Protein AF-A0A1G4SC06-F1 (afdb_monomer)

Structure (mmCIF, N/CA/C/O backbone):
data_AF-A0A1G4SC06-F1
#
_entry.id   AF-A0A1G4SC06-F1
#
loop_
_atom_site.group_PDB
_atom_site.id
_atom_site.type_symbol
_atom_site.label_atom_id
_atom_site.label_alt_id
_atom_site.labe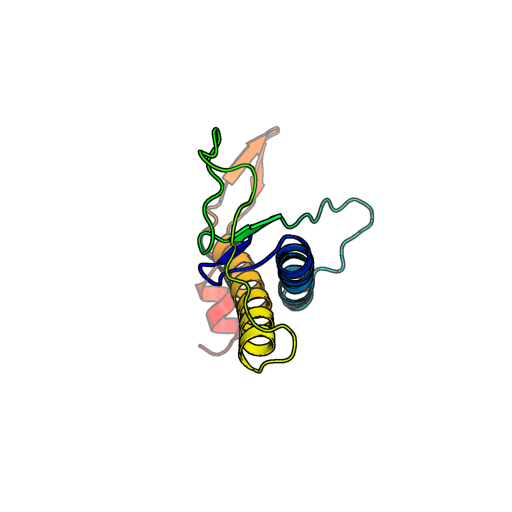l_comp_id
_atom_site.label_asym_id
_atom_site.label_entity_id
_atom_site.label_seq_id
_atom_site.pdbx_PDB_ins_code
_atom_site.Cartn_x
_atom_site.Cartn_y
_atom_site.Cartn_z
_atom_site.occupancy
_atom_site.B_iso_or_equiv
_atom_site.auth_seq_id
_atom_site.auth_comp_id
_atom_site.auth_asym_id
_atom_site.auth_atom_id
_atom_site.pdbx_PDB_model_num
ATOM 1 N N . MET A 1 1 ? 3.452 0.027 2.494 1.00 94.81 1 MET A N 1
ATOM 2 C CA . MET A 1 1 ? 4.343 -0.010 1.303 1.00 94.81 1 MET A CA 1
ATOM 3 C C . MET A 1 1 ? 3.631 -0.757 0.187 1.00 94.81 1 MET A C 1
ATOM 5 O O . MET A 1 1 ? 2.787 -1.581 0.504 1.00 94.81 1 MET A O 1
ATOM 9 N N . VAL A 1 2 ? 3.955 -0.493 -1.080 1.00 98.38 2 VAL A N 1
ATOM 10 C CA . VAL A 1 2 ? 3.373 -1.194 -2.239 1.00 98.38 2 VAL A CA 1
ATOM 11 C C . VAL A 1 2 ? 4.495 -1.777 -3.097 1.00 98.38 2 VAL A C 1
ATOM 13 O O . VAL A 1 2 ? 5.346 -1.037 -3.587 1.00 98.38 2 VAL A O 1
ATOM 16 N N . GLY A 1 3 ? 4.500 -3.095 -3.278 1.00 98.12 3 GLY A N 1
ATOM 17 C CA . GLY A 1 3 ? 5.420 -3.792 -4.175 1.00 98.12 3 GLY A CA 1
ATOM 18 C C . GLY A 1 3 ? 4.669 -4.385 -5.363 1.00 98.12 3 GLY A C 1
ATOM 19 O O . GLY A 1 3 ? 3.560 -4.885 -5.201 1.00 98.12 3 GLY A O 1
ATOM 20 N N . THR A 1 4 ? 5.262 -4.329 -6.552 1.00 97.88 4 THR A N 1
ATOM 21 C CA . THR A 1 4 ? 4.722 -4.974 -7.758 1.00 97.88 4 THR A CA 1
ATOM 22 C C . THR A 1 4 ? 5.846 -5.546 -8.616 1.00 97.88 4 THR A C 1
ATOM 24 O O . THR A 1 4 ? 6.989 -5.096 -8.547 1.00 97.88 4 THR A O 1
ATOM 27 N N . ASP A 1 5 ? 5.530 -6.542 -9.429 1.00 97.12 5 ASP A N 1
ATOM 28 C CA . ASP A 1 5 ? 6.398 -7.067 -10.479 1.00 97.12 5 ASP A CA 1
ATOM 29 C C . ASP A 1 5 ? 6.130 -6.456 -11.857 1.00 97.12 5 ASP A C 1
ATOM 31 O O . ASP A 1 5 ? 6.912 -6.654 -12.791 1.00 97.12 5 ASP A O 1
ATOM 35 N N . LEU A 1 6 ? 5.083 -5.632 -11.982 1.00 97.06 6 LEU A N 1
ATOM 36 C CA . LEU A 1 6 ? 4.806 -4.920 -13.216 1.00 97.06 6 LEU A CA 1
ATOM 37 C C . LEU A 1 6 ? 5.963 -3.954 -13.521 1.00 97.06 6 LEU A C 1
ATOM 39 O O . LEU A 1 6 ? 6.289 -3.113 -12.674 1.00 97.06 6 LEU A O 1
ATOM 43 N N . PRO A 1 7 ? 6.592 -4.027 -14.708 1.00 97.44 7 PRO A N 1
ATOM 44 C CA . PRO A 1 7 ? 7.686 -3.136 -15.058 1.00 97.44 7 PRO A CA 1
ATOM 45 C C . PRO A 1 7 ? 7.153 -1.706 -15.180 1.00 97.44 7 PRO A C 1
ATOM 47 O O . PRO A 1 7 ? 6.313 -1.416 -16.031 1.00 97.44 7 PRO A O 1
ATOM 50 N N . MET A 1 8 ? 7.617 -0.821 -14.299 1.00 97.12 8 MET A N 1
ATOM 51 C CA . MET A 1 8 ? 7.137 0.555 -14.193 1.00 97.12 8 MET A CA 1
ATOM 52 C C . MET A 1 8 ? 8.292 1.551 -14.140 1.00 97.12 8 MET A C 1
ATOM 54 O O . MET A 1 8 ? 9.354 1.256 -13.587 1.00 97.12 8 MET A O 1
ATOM 58 N N . ASP A 1 9 ? 8.050 2.749 -14.668 1.00 96.75 9 ASP A N 1
ATOM 59 C CA . ASP A 1 9 ? 8.911 3.911 -14.445 1.00 96.75 9 ASP A CA 1
ATOM 60 C C . ASP A 1 9 ? 8.574 4.622 -13.109 1.00 96.75 9 ASP A C 1
ATOM 62 O O . ASP A 1 9 ? 7.589 4.316 -12.426 1.00 96.75 9 ASP A O 1
ATOM 66 N N . ALA A 1 10 ? 9.384 5.612 -12.719 1.00 97.19 10 ALA A N 1
ATOM 67 C CA . ALA A 1 10 ? 9.175 6.364 -11.477 1.00 97.19 10 ALA A CA 1
ATOM 68 C C . ALA A 1 10 ? 7.844 7.145 -11.447 1.00 97.19 10 ALA A C 1
ATOM 70 O O . ALA A 1 10 ? 7.233 7.318 -10.387 1.00 97.19 10 ALA A O 1
ATOM 71 N N . ARG A 1 11 ? 7.361 7.617 -12.602 1.00 97.38 11 ARG A N 1
ATOM 72 C CA . ARG A 1 11 ? 6.103 8.369 -12.713 1.00 97.38 11 ARG A CA 1
ATOM 73 C C . ARG A 1 11 ? 4.907 7.441 -12.493 1.00 97.38 11 ARG A C 1
ATOM 75 O O . ARG A 1 11 ? 3.972 7.818 -11.784 1.00 97.38 11 ARG A O 1
ATOM 82 N N . GLN A 1 12 ? 4.947 6.236 -13.048 1.00 97.56 12 GLN A N 1
ATOM 83 C CA . GLN A 1 12 ? 3.957 5.183 -12.847 1.00 97.56 12 GLN A CA 1
ATOM 84 C C . GLN A 1 12 ? 3.929 4.725 -11.397 1.00 97.56 12 GLN A C 1
ATOM 86 O O . GLN A 1 12 ? 2.861 4.731 -10.792 1.00 97.56 12 GLN A O 1
ATOM 91 N N . LEU A 1 13 ? 5.091 4.465 -10.792 1.00 98.19 13 LEU A N 1
ATOM 92 C CA . LEU A 1 13 ? 5.179 4.120 -9.372 1.00 98.19 13 LEU A CA 1
ATOM 93 C C . LEU A 1 13 ? 4.602 5.217 -8.472 1.00 98.19 13 LEU A C 1
ATOM 95 O O . LEU A 1 13 ? 3.867 4.917 -7.532 1.00 98.19 13 LEU A O 1
ATOM 99 N N . LYS A 1 14 ? 4.826 6.497 -8.790 1.00 98.44 14 LYS A N 1
ATOM 100 C CA . LYS A 1 14 ? 4.190 7.610 -8.067 1.00 98.44 14 LYS A CA 1
ATOM 101 C C . LYS A 1 14 ? 2.662 7.583 -8.188 1.00 98.44 14 LYS A C 1
ATOM 103 O O . LYS A 1 14 ? 1.966 7.900 -7.225 1.00 98.44 14 LYS A O 1
ATOM 108 N N . ARG A 1 15 ? 2.112 7.214 -9.350 1.00 97.62 15 ARG A N 1
ATOM 109 C CA . ARG A 1 15 ? 0.657 7.042 -9.527 1.00 97.62 15 ARG A CA 1
ATOM 110 C C . ARG A 1 15 ? 0.133 5.845 -8.741 1.00 97.62 15 ARG A C 1
ATOM 112 O O . ARG A 1 15 ? -0.911 5.979 -8.107 1.00 97.62 15 ARG A O 1
ATOM 119 N N . THR A 1 16 ? 0.861 4.733 -8.760 1.00 98.00 16 THR A N 1
ATOM 120 C CA . THR A 1 16 ? 0.577 3.512 -8.000 1.00 98.00 16 THR A CA 1
ATOM 121 C C . THR A 1 16 ? 0.543 3.809 -6.502 1.00 98.00 16 THR A C 1
ATOM 123 O O . THR A 1 16 ? -0.464 3.535 -5.860 1.00 98.00 16 THR A O 1
ATOM 126 N N . ALA A 1 17 ? 1.554 4.494 -5.956 1.00 98.62 17 ALA A N 1
ATOM 127 C CA . ALA A 1 17 ? 1.593 4.901 -4.548 1.00 98.62 17 ALA A CA 1
ATOM 128 C C . ALA A 1 17 ? 0.358 5.720 -4.138 1.00 98.62 17 ALA A C 1
ATOM 130 O O . ALA A 1 17 ? -0.236 5.473 -3.092 1.00 98.62 17 ALA A O 1
ATOM 131 N N . LYS A 1 18 ? -0.098 6.644 -4.995 1.00 98.12 18 LYS A N 1
ATOM 132 C CA . LYS A 1 18 ? -1.313 7.435 -4.732 1.00 98.12 18 LYS A CA 1
ATOM 133 C C . LYS A 1 18 ? -2.580 6.584 -4.611 1.00 98.12 18 LYS A C 1
ATOM 135 O O . LYS A 1 18 ? -3.542 7.045 -4.009 1.00 98.12 18 LYS A O 1
ATOM 140 N N . ARG A 1 19 ? -2.626 5.379 -5.197 1.00 98.19 19 ARG A N 1
ATOM 141 C CA . ARG A 1 19 ? -3.824 4.522 -5.148 1.00 98.19 19 ARG A CA 1
ATOM 142 C C . ARG A 1 19 ? -4.053 3.879 -3.790 1.00 98.19 19 ARG A C 1
ATOM 144 O O . ARG A 1 19 ? -5.205 3.660 -3.438 1.00 98.19 19 ARG A O 1
ATOM 151 N N . ALA A 1 20 ? -2.998 3.677 -3.006 1.00 98.50 20 ALA A N 1
ATOM 152 C CA . ALA A 1 20 ? -3.124 3.181 -1.640 1.00 98.50 20 ALA A CA 1
ATOM 153 C C . ALA A 1 20 ? -3.964 4.125 -0.757 1.00 98.50 20 ALA A C 1
ATOM 155 O O . ALA A 1 20 ? -4.693 3.661 0.113 1.00 98.50 20 ALA A O 1
ATOM 156 N N . GLY A 1 21 ? -3.967 5.433 -1.048 1.00 97.94 21 GLY A N 1
ATOM 157 C CA . GLY A 1 21 ? -4.838 6.393 -0.363 1.00 97.94 21 GLY A CA 1
ATOM 158 C C . GLY A 1 21 ? -6.333 6.070 -0.485 1.00 97.94 21 GLY A C 1
ATOM 159 O O . GLY A 1 21 ? -7.080 6.316 0.454 1.00 97.94 21 GLY A O 1
ATOM 160 N N . PHE A 1 22 ? -6.779 5.461 -1.592 1.00 98.25 22 PHE A N 1
ATOM 161 C CA . PHE A 1 22 ? -8.175 5.029 -1.728 1.00 98.25 22 PHE A CA 1
ATOM 162 C C . PHE A 1 22 ? -8.493 3.814 -0.855 1.00 98.25 22 PHE A C 1
ATOM 164 O O . PHE A 1 22 ? -9.582 3.756 -0.297 1.00 98.25 22 PHE A O 1
ATOM 171 N N . GLY A 1 23 ? -7.555 2.874 -0.702 1.00 98.38 23 GLY A N 1
ATOM 172 C CA . GLY A 1 23 ? -7.718 1.758 0.234 1.00 98.38 23 GLY A CA 1
ATOM 173 C C . GLY A 1 23 ? -7.806 2.248 1.679 1.00 98.38 23 GLY A C 1
ATOM 174 O O . GLY A 1 23 ? -8.735 1.895 2.392 1.00 98.38 23 GLY A O 1
ATOM 175 N N . LEU A 1 24 ? -6.915 3.165 2.066 1.00 98.19 24 LEU A N 1
ATOM 176 C CA . LEU A 1 24 ? -6.940 3.825 3.376 1.00 98.19 24 LEU A CA 1
ATOM 177 C C . LEU A 1 24 ? -8.253 4.591 3.637 1.00 98.19 24 LEU A C 1
ATOM 179 O O . LEU A 1 24 ? -8.804 4.538 4.734 1.00 98.19 24 LEU A O 1
ATOM 183 N N . ALA A 1 25 ? -8.782 5.294 2.633 1.00 98.19 25 ALA A N 1
ATOM 184 C CA . ALA A 1 25 ? -10.059 5.993 2.765 1.00 98.19 25 ALA A CA 1
ATOM 185 C C . ALA A 1 25 ? -11.239 5.021 2.956 1.00 98.19 25 ALA A C 1
ATOM 187 O O . ALA A 1 25 ? -12.152 5.307 3.730 1.00 98.19 25 ALA A O 1
ATOM 188 N N . ARG A 1 26 ? -11.215 3.854 2.296 1.00 98.31 26 ARG A N 1
ATOM 189 C CA . ARG A 1 26 ? -12.258 2.820 2.428 1.00 98.31 26 ARG A CA 1
ATOM 190 C C . ARG A 1 26 ? -12.320 2.208 3.827 1.00 98.31 26 ARG A C 1
ATOM 192 O O . ARG A 1 26 ? -13.393 1.783 4.238 1.00 98.31 26 ARG A O 1
ATOM 199 N N . THR A 1 27 ? -11.229 2.258 4.592 1.00 97.62 27 THR A N 1
ATOM 200 C CA . THR A 1 27 ? -11.217 1.840 6.003 1.00 97.62 27 THR A CA 1
ATOM 201 C C . THR A 1 27 ? -11.618 2.954 6.979 1.00 97.62 27 THR A C 1
ATOM 203 O O . THR A 1 27 ? -11.498 2.776 8.187 1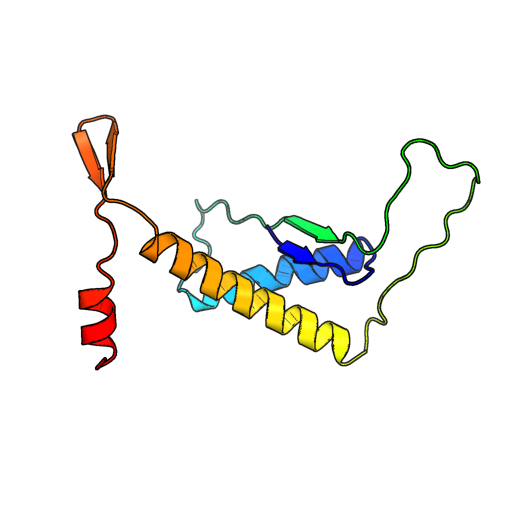.00 97.62 27 THR A O 1
ATOM 206 N N . GLY A 1 28 ? -12.077 4.111 6.485 1.00 97.19 28 GLY A N 1
ATOM 207 C CA . GLY A 1 28 ? -12.615 5.204 7.303 1.00 97.19 28 GLY A CA 1
ATOM 208 C C . GLY A 1 28 ? -11.613 6.291 7.703 1.00 97.19 28 GLY A C 1
ATOM 209 O O . GLY A 1 28 ? -11.970 7.197 8.456 1.00 97.19 28 GLY A O 1
ATOM 210 N N . SER A 1 29 ? -10.371 6.251 7.209 1.00 96.31 29 SER A N 1
ATOM 211 C CA . SER A 1 29 ? -9.419 7.340 7.455 1.00 96.31 29 SER A CA 1
ATOM 212 C C . SER A 1 29 ? -9.757 8.579 6.623 1.00 96.31 29 SER A C 1
ATOM 214 O O . SER A 1 29 ? -10.107 8.485 5.447 1.00 96.31 29 SER A O 1
ATOM 216 N N . ILE A 1 30 ? -9.578 9.757 7.225 1.00 95.69 30 ILE A N 1
ATOM 217 C CA . ILE A 1 30 ? -9.699 11.060 6.551 1.00 95.69 30 ILE A CA 1
ATOM 218 C C . ILE A 1 30 ? -8.372 11.832 6.503 1.00 95.69 30 ILE A C 1
ATOM 220 O O . ILE A 1 30 ? -8.383 13.018 6.191 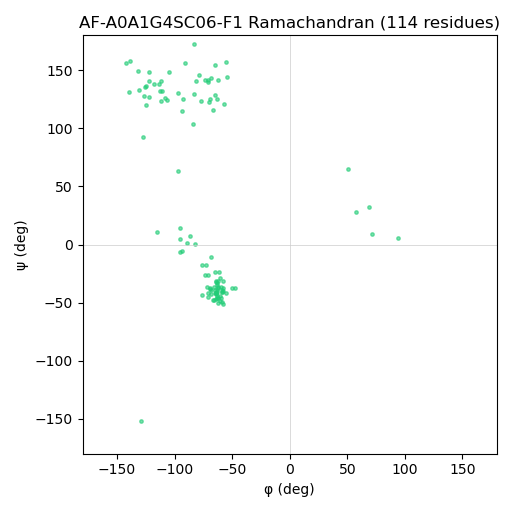1.00 95.69 30 ILE A O 1
ATOM 224 N N . ALA A 1 31 ? -7.246 11.187 6.846 1.00 94.69 31 ALA A N 1
ATOM 225 C CA . ALA A 1 31 ? -5.921 11.814 6.926 1.00 94.69 31 ALA A CA 1
ATOM 226 C C . ALA A 1 31 ? -5.932 13.109 7.772 1.00 94.69 31 ALA A C 1
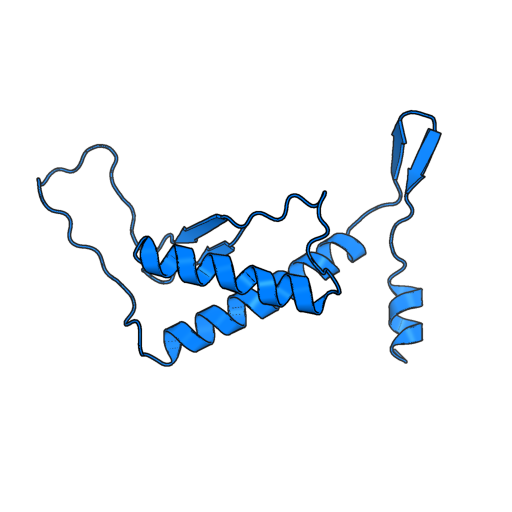ATOM 228 O O . ALA A 1 31 ? -5.749 14.218 7.268 1.00 94.69 31 ALA A O 1
ATOM 229 N N . HIS A 1 32 ? -6.206 12.965 9.077 1.00 96.00 32 HIS A N 1
ATOM 230 C CA . HIS A 1 32 ? -6.272 14.093 10.018 1.00 96.00 32 HIS A CA 1
ATOM 231 C C . HIS A 1 32 ? -4.975 14.918 10.006 1.00 96.00 32 HIS A C 1
ATOM 233 O O . HIS A 1 32 ? -3.910 14.392 9.709 1.00 96.00 32 HIS A O 1
ATOM 239 N N . HIS A 1 33 ? -5.043 16.189 10.423 1.00 95.25 33 HIS A N 1
ATOM 240 C CA . HIS A 1 33 ? -3.907 17.125 10.382 1.00 95.25 33 HIS A CA 1
ATOM 241 C C . HIS A 1 33 ? -2.600 16.584 10.997 1.00 95.25 33 HIS A C 1
ATOM 243 O O . HIS A 1 33 ? -1.526 16.851 10.470 1.00 95.25 33 HIS A O 1
ATOM 249 N N . GLY A 1 34 ? -2.686 15.818 12.089 1.00 96.62 34 GLY A N 1
ATOM 250 C CA . GLY A 1 34 ? -1.522 15.208 12.744 1.00 96.62 34 GLY A CA 1
ATOM 251 C C . GLY A 1 34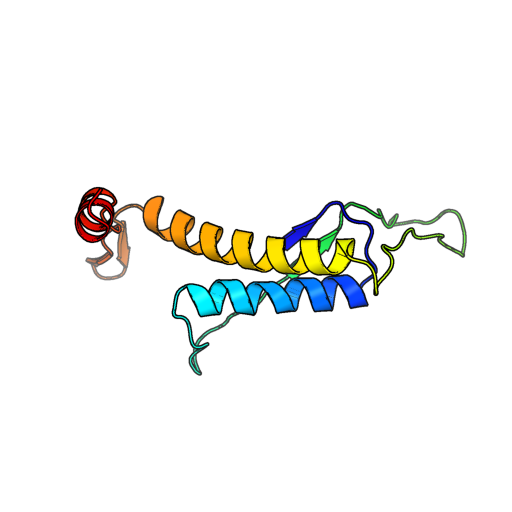 ? -1.126 13.820 12.225 1.00 96.62 34 GLY A C 1
ATOM 252 O O . GLY A 1 34 ? -0.200 13.226 12.770 1.00 96.62 34 GLY A O 1
ATOM 253 N N . SER A 1 35 ? -1.826 13.273 11.228 1.00 94.81 35 SER A N 1
ATOM 254 C CA . SER A 1 35 ? -1.577 11.933 10.685 1.00 94.81 35 SER A CA 1
ATOM 255 C C . SER A 1 35 ? -0.449 11.952 9.651 1.00 94.81 35 SER A C 1
ATOM 257 O O . SER A 1 35 ? -0.452 12.755 8.718 1.00 94.81 35 SER A O 1
ATOM 259 N N . GLY A 1 36 ? 0.521 11.051 9.810 1.00 96.19 36 GLY A N 1
ATOM 260 C CA . GLY A 1 36 ? 1.674 10.894 8.921 1.00 96.19 36 GLY A CA 1
ATOM 261 C C . GLY A 1 36 ? 1.487 9.788 7.882 1.00 96.19 36 GLY A C 1
ATOM 262 O O . GLY A 1 36 ? 2.230 8.809 7.895 1.00 96.19 36 GLY A O 1
ATOM 263 N N . ASP A 1 37 ? 0.515 9.928 6.982 1.00 96.75 37 ASP A N 1
ATOM 264 C CA . ASP A 1 37 ? 0.177 8.884 6.005 1.00 96.75 37 ASP A CA 1
ATOM 265 C C . ASP A 1 37 ? 1.076 8.942 4.756 1.00 96.75 37 ASP A C 1
ATOM 267 O O . ASP A 1 37 ? 0.915 9.790 3.874 1.00 96.75 37 ASP A O 1
ATOM 271 N N . ILE A 1 38 ? 2.043 8.023 4.666 1.00 97.25 38 ILE A N 1
ATOM 272 C CA . ILE A 1 38 ? 3.046 7.980 3.589 1.00 97.25 38 ILE A CA 1
ATOM 273 C C . ILE A 1 38 ? 3.037 6.619 2.893 1.00 97.25 38 ILE A C 1
ATOM 275 O O . ILE A 1 38 ? 3.048 5.563 3.524 1.00 97.25 38 ILE A O 1
ATOM 279 N N . VAL A 1 39 ? 3.098 6.641 1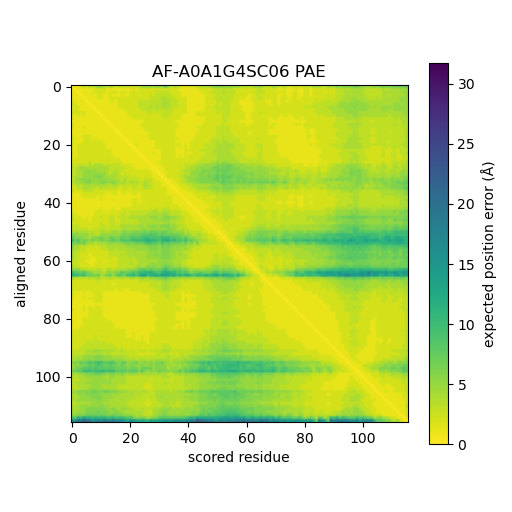.560 1.00 98.25 39 VAL A N 1
ATOM 280 C CA . VAL A 1 39 ? 3.163 5.433 0.733 1.00 98.25 39 VAL A CA 1
ATOM 281 C C . VAL A 1 39 ? 4.412 5.455 -0.134 1.00 98.25 39 VAL A C 1
ATOM 283 O O . VAL A 1 39 ? 4.636 6.380 -0.913 1.00 98.25 39 VAL A O 1
ATOM 286 N N . ILE A 1 40 ? 5.190 4.379 -0.042 1.00 98.44 40 ILE A N 1
ATOM 287 C CA . ILE A 1 40 ? 6.321 4.092 -0.925 1.00 98.44 40 ILE A CA 1
ATOM 288 C C . ILE A 1 40 ? 5.916 2.939 -1.838 1.00 98.44 40 ILE A C 1
ATOM 290 O O . ILE A 1 40 ? 5.498 1.887 -1.342 1.00 98.44 40 ILE A O 1
ATOM 294 N N . ALA A 1 41 ? 6.041 3.145 -3.150 1.00 98.62 41 ALA A N 1
ATOM 295 C CA . ALA A 1 41 ? 5.828 2.117 -4.160 1.00 98.62 41 ALA A CA 1
ATOM 296 C C . ALA A 1 41 ? 7.135 1.788 -4.886 1.00 98.62 41 ALA A C 1
ATOM 298 O O . ALA A 1 41 ? 7.885 2.695 -5.249 1.00 98.62 41 ALA A O 1
ATOM 299 N N . PHE A 1 42 ? 7.380 0.504 -5.130 1.00 98.44 42 PHE A N 1
ATOM 300 C CA . PHE A 1 42 ? 8.527 0.019 -5.894 1.00 98.44 42 PHE A CA 1
ATOM 301 C C . PHE A 1 42 ? 8.117 -1.120 -6.830 1.00 98.44 42 PHE A C 1
ATOM 303 O O . PHE A 1 42 ? 7.111 -1.796 -6.606 1.00 98.44 42 PHE A O 1
ATOM 310 N N . SER A 1 43 ? 8.914 -1.328 -7.878 1.00 98.00 43 SER A N 1
ATOM 311 C CA . SER A 1 43 ? 8.753 -2.443 -8.808 1.00 98.00 43 SER A CA 1
ATOM 312 C C . SER A 1 43 ? 10.026 -3.277 -8.861 1.00 98.00 43 SER A C 1
ATOM 314 O O . SER A 1 43 ? 11.124 -2.722 -8.855 1.00 98.00 43 SER A O 1
ATOM 316 N N . ASN A 1 44 ? 9.885 -4.601 -8.932 1.00 97.00 44 ASN A N 1
ATOM 317 C CA . ASN A 1 44 ? 10.996 -5.504 -9.240 1.00 97.00 44 ASN A CA 1
ATOM 318 C C . ASN A 1 44 ? 11.074 -5.872 -10.742 1.00 97.00 44 ASN A C 1
ATOM 320 O O . ASN A 1 44 ? 11.949 -6.646 -11.132 1.00 97.00 44 ASN A O 1
ATOM 324 N N . GLY A 1 45 ? 10.214 -5.281 -11.585 1.00 96.62 45 GLY A N 1
ATOM 325 C CA . GLY A 1 45 ? 10.143 -5.536 -13.029 1.00 96.62 45 GLY A CA 1
ATOM 326 C C . GLY A 1 45 ? 11.299 -4.938 -13.843 1.00 96.62 45 GLY A C 1
ATOM 327 O O . GLY A 1 45 ? 11.557 -5.384 -14.964 1.00 96.62 45 GLY A O 1
ATOM 328 N N . ASN A 1 46 ? 12.029 -3.975 -13.268 1.00 95.94 46 ASN A N 1
ATOM 329 C CA . ASN A 1 46 ? 13.321 -3.496 -13.756 1.00 95.94 46 ASN A CA 1
ATOM 330 C C . ASN A 1 46 ? 14.321 -3.474 -12.593 1.00 95.94 46 ASN A C 1
ATOM 332 O O . ASN A 1 46 ? 14.020 -2.944 -11.525 1.00 95.94 46 ASN A O 1
ATOM 336 N N . ARG A 1 47 ? 15.530 -4.002 -12.802 1.00 95.06 47 ARG A N 1
ATOM 337 C CA . ARG A 1 47 ? 16.637 -3.892 -11.841 1.00 95.06 47 ARG A CA 1
ATOM 338 C C . ARG A 1 47 ? 17.654 -2.895 -12.369 1.00 95.06 47 ARG A C 1
ATOM 340 O O . ARG A 1 47 ? 18.160 -3.069 -13.472 1.00 95.06 47 ARG A O 1
ATOM 347 N N . ILE A 1 48 ? 17.956 -1.872 -11.576 1.00 95.06 48 ILE A N 1
ATOM 348 C CA . ILE A 1 48 ? 18.955 -0.863 -11.930 1.00 95.06 48 ILE A CA 1
ATOM 349 C C . ILE A 1 48 ? 20.302 -1.294 -11.334 1.00 95.06 48 ILE A C 1
ATOM 351 O O . ILE A 1 48 ? 20.404 -1.390 -10.108 1.00 95.06 48 ILE A O 1
ATOM 355 N N . PRO A 1 49 ? 21.320 -1.604 -12.156 1.00 95.25 49 PRO A N 1
ATOM 356 C CA . PRO A 1 49 ? 22.635 -1.968 -11.646 1.00 95.25 49 PRO A CA 1
ATOM 357 C C . PRO A 1 49 ? 23.308 -0.753 -10.996 1.00 95.25 49 PRO A C 1
ATOM 359 O O . PRO A 1 49 ? 23.198 0.364 -11.494 1.00 95.25 49 PRO A O 1
ATOM 362 N N . HIS A 1 50 ? 24.052 -0.979 -9.910 1.00 96.38 50 HIS A N 1
ATOM 363 C CA . HIS A 1 50 ? 24.860 0.071 -9.279 1.00 96.38 50 HIS A CA 1
ATOM 364 C C . HIS A 1 50 ? 25.971 0.581 -10.216 1.00 96.38 50 HIS A C 1
ATOM 366 O O . HIS A 1 50 ? 26.273 1.770 -10.231 1.00 96.38 50 HIS A O 1
ATOM 372 N N . THR A 1 51 ? 26.534 -0.315 -11.035 1.00 96.88 51 THR A N 1
ATOM 373 C CA . THR A 1 51 ? 27.568 -0.007 -12.031 1.00 96.88 51 THR A CA 1
ATOM 374 C C . THR A 1 51 ? 27.126 -0.534 -13.399 1.00 96.88 51 THR A C 1
ATOM 376 O O . THR A 1 51 ? 27.318 -1.717 -13.691 1.00 96.88 51 THR A O 1
ATOM 379 N N . PRO A 1 52 ? 26.464 0.289 -14.230 1.00 93.94 52 PRO A N 1
ATOM 380 C CA . PRO A 1 52 ? 26.040 -0.128 -15.560 1.00 93.94 52 PRO A CA 1
ATOM 381 C C . PRO A 1 52 ? 27.242 -0.268 -16.504 1.00 93.94 52 PRO A C 1
ATOM 383 O O . PRO A 1 52 ? 28.152 0.555 -16.493 1.00 93.94 52 PRO A O 1
ATOM 386 N N . ALA A 1 53 ? 27.229 -1.303 -17.349 1.00 93.69 53 ALA A N 1
ATOM 387 C CA . ALA A 1 53 ? 28.264 -1.522 -18.367 1.00 93.69 53 ALA A CA 1
ATOM 388 C C . ALA A 1 53 ? 2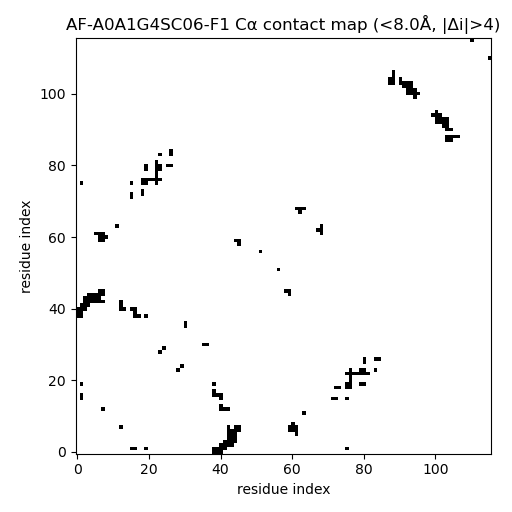8.124 -0.587 -19.587 1.00 93.69 53 ALA A C 1
ATOM 390 O O . ALA A 1 53 ? 29.068 -0.430 -20.356 1.00 93.69 53 ALA A O 1
ATOM 391 N N . SER A 1 54 ? 26.945 0.015 -19.771 1.00 94.25 54 SER A N 1
ATOM 392 C CA . SER A 1 54 ? 26.607 0.925 -20.869 1.00 94.25 54 SER A CA 1
ATOM 393 C C . SER A 1 54 ? 26.159 2.278 -20.320 1.00 94.25 54 SER A C 1
ATOM 395 O O . SER A 1 54 ? 25.515 2.342 -19.273 1.00 94.25 54 SER A O 1
ATOM 397 N N . SER A 1 55 ? 26.433 3.354 -21.062 1.00 94.62 55 SER A N 1
ATOM 398 C CA . SER A 1 55 ? 25.934 4.706 -20.764 1.00 94.62 55 SER A CA 1
ATOM 399 C C . SER A 1 55 ? 24.418 4.853 -20.954 1.00 94.62 55 SER A C 1
ATOM 401 O O . SER A 1 55 ? 23.851 5.872 -20.567 1.00 94.62 55 SER A O 1
ATOM 403 N N . VAL A 1 56 ? 23.758 3.860 -21.561 1.00 95.44 56 VAL A N 1
ATOM 404 C CA . VAL A 1 56 ? 22.310 3.836 -21.807 1.00 95.44 56 VAL A CA 1
ATOM 405 C C . VAL A 1 56 ? 21.714 2.553 -21.234 1.00 95.44 56 VAL A C 1
ATOM 407 O O . VAL A 1 56 ? 22.263 1.467 -21.429 1.00 95.44 56 VAL A O 1
ATOM 410 N N . LEU A 1 57 ? 20.574 2.688 -20.551 1.00 94.75 57 LEU A N 1
ATOM 411 C CA . LEU A 1 57 ? 19.767 1.573 -20.062 1.00 94.75 57 LEU A CA 1
ATOM 412 C C . LEU A 1 57 ? 18.448 1.503 -20.827 1.00 94.75 57 LEU A C 1
ATOM 414 O O . LEU A 1 57 ? 17.733 2.498 -20.938 1.00 94.75 57 LEU A O 1
ATOM 418 N N . GLU A 1 58 ? 18.103 0.306 -21.286 1.00 94.75 58 GLU A N 1
ATOM 419 C CA . GLU A 1 58 ? 16.777 0.002 -21.810 1.00 94.75 58 GLU A CA 1
ATOM 420 C C . GLU A 1 58 ? 15.903 -0.540 -20.679 1.00 94.75 58 GLU A C 1
ATOM 422 O O . GLU A 1 58 ? 16.266 -1.501 -19.997 1.00 94.75 58 GLU A O 1
ATOM 427 N N . LEU A 1 59 ? 14.747 0.085 -20.462 1.00 95.19 59 LEU A N 1
ATOM 428 C CA . LEU A 1 59 ? 13.794 -0.312 -19.430 1.00 95.19 59 LEU A CA 1
ATOM 429 C C . LEU A 1 59 ? 12.480 -0.719 -20.082 1.00 95.19 59 LEU A C 1
ATOM 431 O O . LEU A 1 59 ? 11.983 -0.046 -20.985 1.00 95.19 59 LEU A O 1
ATOM 435 N N . ARG A 1 60 ? 11.881 -1.800 -19.582 1.00 95.75 60 ARG A N 1
ATOM 436 C CA . ARG A 1 60 ? 10.508 -2.149 -19.950 1.00 95.75 60 ARG A CA 1
ATOM 437 C C . ARG A 1 60 ? 9.566 -1.317 -19.101 1.00 95.75 60 ARG A C 1
ATOM 439 O O . ARG A 1 60 ? 9.810 -1.116 -17.914 1.00 95.75 60 ARG A O 1
ATOM 446 N N . VAL A 1 61 ? 8.482 -0.847 -19.695 1.00 95.94 61 VAL A N 1
ATOM 447 C CA . VAL A 1 61 ? 7.486 -0.038 -18.994 1.00 95.94 61 VAL A CA 1
ATOM 448 C C . VAL A 1 61 ? 6.108 -0.486 -19.460 1.00 95.94 61 VAL A C 1
ATOM 450 O O . VAL A 1 61 ? 5.870 -0.636 -20.659 1.00 95.94 61 VAL A O 1
ATOM 453 N N . ALA A 1 62 ? 5.206 -0.743 -18.517 1.00 95.44 62 ALA A N 1
ATOM 454 C CA . ALA A 1 62 ? 3.829 -1.085 -18.825 1.00 95.44 62 ALA A CA 1
ATOM 455 C C . ALA A 1 62 ? 3.145 0.076 -19.556 1.00 95.44 62 ALA A C 1
ATOM 457 O O . ALA A 1 62 ? 3.354 1.248 -19.235 1.00 95.44 62 ALA A O 1
ATOM 458 N N . ARG A 1 63 ? 2.302 -0.243 -20.540 1.00 94.81 63 ARG A N 1
ATOM 459 C CA . ARG A 1 63 ? 1.563 0.774 -21.289 1.00 94.81 63 ARG A CA 1
ATOM 460 C C . ARG A 1 63 ? 0.587 1.512 -20.367 1.00 94.81 63 ARG A C 1
ATOM 462 O O . ARG A 1 63 ? -0.226 0.885 -19.694 1.00 94.81 63 ARG A O 1
ATOM 469 N N . GLU A 1 64 ? 0.645 2.841 -20.381 1.00 89.88 64 GLU A N 1
ATOM 470 C CA . GLU A 1 64 ? -0.062 3.689 -19.414 1.00 89.88 64 GLU A CA 1
ATOM 471 C C . GLU A 1 64 ? -1.593 3.678 -19.547 1.00 89.88 64 GLU A C 1
ATOM 473 O O . GLU A 1 64 ? -2.306 3.724 -18.548 1.00 89.88 64 GLU A O 1
ATOM 478 N N . ASP A 1 65 ? -2.095 3.652 -20.778 1.00 86.88 65 ASP A N 1
ATOM 479 C CA . ASP A 1 65 ? -3.512 3.792 -21.140 1.00 86.88 65 ASP A CA 1
ATOM 480 C C . ASP A 1 65 ? -4.220 2.435 -21.324 1.00 86.88 65 ASP A C 1
ATOM 482 O O . ASP A 1 65 ? -5.313 2.346 -21.881 1.00 86.88 65 ASP A O 1
ATOM 486 N N . GLY A 1 66 ? -3.597 1.348 -20.862 1.00 86.75 66 GLY A N 1
ATOM 487 C CA . GLY A 1 66 ? -4.142 -0.001 -20.952 1.00 86.75 66 GLY A CA 1
ATOM 488 C C . GLY A 1 66 ? -4.975 -0.420 -19.741 1.00 86.75 66 GLY A C 1
ATOM 489 O O . GLY A 1 66 ? -4.750 0.020 -18.615 1.00 86.75 66 GLY A O 1
ATOM 490 N N . ARG A 1 67 ? -5.872 -1.390 -19.968 1.00 94.38 67 ARG A N 1
ATOM 491 C CA . ARG A 1 67 ? -6.641 -2.092 -18.925 1.00 94.38 67 ARG A CA 1
ATOM 492 C C . ARG A 1 67 ? -5.767 -2.578 -17.760 1.00 94.38 67 ARG A C 1
ATOM 494 O O . ARG A 1 67 ? -6.178 -2.461 -16.611 1.00 94.38 67 ARG A O 1
ATOM 501 N N . LEU A 1 68 ? -4.551 -3.035 -18.058 1.00 95.25 68 LEU A N 1
ATOM 502 C CA . LEU A 1 68 ? -3.589 -3.530 -17.073 1.00 95.25 68 LEU A CA 1
ATOM 503 C C . LEU A 1 68 ? -3.241 -2.493 -15.991 1.00 95.25 68 LEU A C 1
ATOM 505 O O . LEU A 1 68 ? -3.162 -2.838 -14.815 1.00 95.25 68 LEU A O 1
ATOM 509 N N . MET A 1 69 ? -3.078 -1.214 -16.355 1.00 95.81 69 MET A N 1
ATOM 510 C CA . MET A 1 69 ? -2.789 -0.161 -15.372 1.00 95.81 69 MET A CA 1
ATOM 511 C C . MET A 1 69 ? -3.993 0.121 -14.475 1.00 95.81 69 MET A C 1
ATOM 513 O O . MET A 1 69 ? -3.830 0.317 -13.272 1.00 95.81 69 MET A O 1
ATOM 517 N N . SER A 1 70 ? -5.205 0.096 -15.032 1.00 95.50 70 SER A N 1
ATOM 518 C CA . SER A 1 70 ? -6.434 0.228 -14.244 1.00 95.50 70 SER A CA 1
ATOM 519 C C . SER A 1 70 ? -6.615 -0.939 -13.272 1.00 95.50 70 SER A C 1
ATOM 521 O O . SER A 1 70 ? -6.960 -0.716 -12.113 1.00 95.50 70 SER A O 1
ATOM 523 N N . GLU A 1 71 ? -6.331 -2.169 -13.709 1.00 96.94 71 GLU A N 1
ATOM 524 C CA . GLU A 1 71 ? -6.368 -3.361 -12.853 1.00 96.94 71 GLU A CA 1
ATOM 525 C C . GLU A 1 71 ? -5.311 -3.293 -11.746 1.00 96.94 71 GLU A C 1
ATOM 527 O O . GLU A 1 71 ? -5.634 -3.558 -10.590 1.00 96.94 71 GLU A O 1
ATOM 532 N N . CYS A 1 72 ? -4.094 -2.837 -12.058 1.00 97.62 72 CYS A N 1
ATOM 533 C CA . CYS A 1 72 ? -3.057 -2.589 -11.057 1.00 97.62 72 CYS A CA 1
ATOM 534 C C . CYS A 1 72 ? -3.511 -1.552 -10.017 1.00 97.62 72 CYS A C 1
ATOM 536 O O . CYS A 1 72 ? -3.385 -1.774 -8.817 1.00 97.62 72 CYS A O 1
ATOM 538 N N . PHE A 1 73 ? -4.098 -0.432 -10.446 1.00 97.88 73 PHE A N 1
ATOM 539 C CA . PHE A 1 73 ? -4.585 0.594 -9.523 1.00 97.88 73 PHE A CA 1
ATOM 540 C C . PHE A 1 73 ? -5.710 0.109 -8.613 1.00 97.88 73 PHE A C 1
ATOM 542 O O . PHE A 1 73 ? -5.724 0.478 -7.438 1.00 97.88 73 PHE A O 1
ATOM 549 N N . ARG A 1 74 ? -6.629 -0.707 -9.141 1.00 98.19 74 ARG A N 1
ATOM 550 C CA . ARG A 1 74 ? -7.668 -1.355 -8.339 1.00 98.19 74 ARG A CA 1
ATOM 551 C C . ARG A 1 74 ? -7.042 -2.298 -7.311 1.00 98.19 74 ARG A C 1
ATOM 553 O O . ARG A 1 74 ? -7.325 -2.150 -6.127 1.00 98.19 74 ARG A O 1
ATOM 560 N N . ALA A 1 75 ? -6.139 -3.175 -7.751 1.00 98.56 75 ALA A N 1
ATOM 561 C CA . ALA A 1 75 ? -5.463 -4.135 -6.882 1.00 98.56 75 ALA A CA 1
ATOM 562 C C . ALA A 1 75 ? -4.694 -3.447 -5.745 1.00 98.56 75 ALA A C 1
ATOM 564 O O . ALA A 1 75 ? -4.712 -3.916 -4.617 1.00 98.56 75 ALA A O 1
ATOM 565 N N . VAL A 1 76 ? -4.063 -2.297 -6.005 1.00 98.69 76 VAL A N 1
ATOM 566 C CA . VAL A 1 76 ? -3.373 -1.522 -4.962 1.00 98.69 76 VAL A CA 1
ATOM 567 C C . VAL A 1 76 ? -4.346 -0.997 -3.908 1.00 98.69 76 VAL A C 1
ATOM 569 O O . VAL A 1 76 ? -4.020 -1.022 -2.722 1.00 98.69 76 VAL A O 1
ATOM 572 N N . ALA A 1 77 ? -5.517 -0.503 -4.317 1.00 98.62 77 ALA A N 1
ATOM 573 C CA . ALA A 1 77 ? -6.522 -0.016 -3.377 1.00 98.62 77 ALA A CA 1
ATOM 574 C C . ALA A 1 77 ? -7.084 -1.165 -2.525 1.00 98.62 77 ALA A C 1
ATOM 576 O O . ALA A 1 77 ? -7.092 -1.047 -1.304 1.00 98.62 77 ALA A O 1
ATOM 577 N N . GLU A 1 78 ? -7.466 -2.276 -3.160 1.00 98.81 78 GLU A N 1
ATOM 578 C CA . GLU A 1 78 ? -7.987 -3.480 -2.492 1.00 98.81 78 GLU A CA 1
ATOM 579 C C . GLU A 1 78 ? -6.954 -4.082 -1.529 1.00 98.81 78 GLU A C 1
ATOM 581 O O . GLU A 1 78 ? -7.246 -4.283 -0.355 1.00 98.81 78 GLU A O 1
ATOM 586 N N . ALA A 1 79 ? -5.708 -4.265 -1.978 1.00 98.81 79 ALA A N 1
ATOM 587 C CA . ALA A 1 79 ? -4.641 -4.799 -1.136 1.00 98.81 79 ALA A CA 1
ATOM 588 C C . ALA A 1 79 ? -4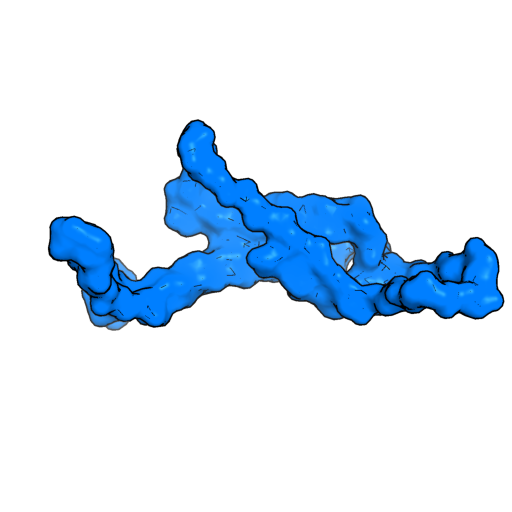.298 -3.872 0.041 1.00 98.81 79 ALA A C 1
ATOM 590 O O . ALA A 1 79 ? -3.918 -4.350 1.105 1.00 98.81 79 ALA A O 1
ATOM 591 N N . THR A 1 80 ? -4.415 -2.549 -0.127 1.00 98.75 80 THR A N 1
ATOM 592 C CA . THR A 1 80 ? -4.179 -1.602 0.977 1.00 98.75 80 THR A CA 1
ATOM 593 C C . THR A 1 80 ? -5.293 -1.672 2.018 1.00 98.75 80 THR A C 1
ATOM 595 O O . THR A 1 80 ? -5.002 -1.708 3.209 1.00 98.75 80 THR A O 1
ATOM 598 N N . GLU A 1 81 ? -6.550 -1.695 1.574 1.00 98.75 81 GLU A N 1
ATOM 599 C CA . GLU A 1 81 ? -7.724 -1.843 2.441 1.00 98.75 81 GLU A CA 1
ATOM 600 C C . GLU A 1 81 ? -7.642 -3.141 3.255 1.00 98.75 81 GLU A C 1
ATOM 602 O O . GLU A 1 81 ? -7.707 -3.109 4.484 1.00 98.75 81 GLU A O 1
ATOM 607 N N . GLU A 1 82 ? -7.395 -4.270 2.589 1.00 98.69 82 GLU A N 1
ATOM 608 C CA . GLU A 1 82 ? -7.274 -5.568 3.254 1.00 98.69 82 GLU A CA 1
ATOM 609 C C . GLU A 1 82 ? -6.064 -5.627 4.196 1.00 98.69 82 GLU A C 1
ATOM 611 O O . GLU A 1 82 ? -6.174 -6.144 5.305 1.00 98.69 82 GLU A O 1
ATOM 616 N N . ALA A 1 83 ? -4.919 -5.045 3.820 1.00 98.69 83 ALA A N 1
ATOM 617 C CA . ALA A 1 83 ? -3.744 -5.000 4.692 1.00 98.69 83 ALA A CA 1
ATOM 618 C C . ALA A 1 83 ? -4.001 -4.225 5.995 1.00 98.69 83 ALA A C 1
ATOM 620 O O . ALA A 1 83 ? -3.494 -4.619 7.047 1.00 98.69 83 ALA A O 1
ATOM 621 N N . ILE A 1 84 ? -4.793 -3.148 5.949 1.00 98.38 84 ILE A N 1
ATOM 622 C CA . ILE A 1 84 ? -5.187 -2.400 7.149 1.00 98.38 84 ILE A CA 1
ATOM 623 C C . ILE A 1 84 ? -6.073 -3.274 8.041 1.00 98.38 84 ILE A C 1
ATOM 625 O O . ILE A 1 84 ? -5.787 -3.391 9.232 1.00 98.38 84 ILE A O 1
ATOM 629 N N . TYR A 1 85 ? -7.088 -3.942 7.488 1.00 97.62 85 TYR A N 1
ATOM 630 C CA . TYR A 1 85 ? -7.924 -4.855 8.275 1.00 97.62 85 TYR A CA 1
ATOM 631 C C . TYR A 1 85 ? -7.119 -6.011 8.873 1.00 97.62 85 TYR A C 1
ATOM 633 O O . TYR A 1 85 ? -7.222 -6.274 10.069 1.00 97.62 85 TYR A O 1
ATOM 641 N N . ASN A 1 86 ? -6.237 -6.630 8.087 1.00 98.19 86 ASN A N 1
ATOM 642 C CA . ASN A 1 86 ? -5.346 -7.682 8.566 1.00 98.19 86 ASN A CA 1
ATOM 643 C C . ASN A 1 86 ? -4.439 -7.193 9.700 1.00 98.19 86 ASN A C 1
ATOM 645 O O . ASN A 1 86 ? -4.203 -7.936 10.646 1.00 98.19 86 ASN A O 1
ATOM 649 N N . SER A 1 87 ? -3.970 -5.941 9.664 1.00 98.12 87 SER A N 1
ATOM 650 C CA . SER A 1 87 ? -3.176 -5.390 10.769 1.00 98.12 87 SER A CA 1
ATOM 651 C C . SER A 1 87 ? -3.954 -5.311 12.086 1.00 98.12 87 SER A C 1
ATOM 653 O O . SER A 1 87 ? -3.362 -5.513 13.140 1.00 98.12 87 SER A O 1
ATOM 655 N N . LEU A 1 88 ? -5.268 -5.066 12.032 1.00 97.81 88 LEU A N 1
ATOM 656 C CA . LEU A 1 88 ? -6.133 -5.030 13.213 1.00 97.81 88 LEU A CA 1
ATOM 657 C C . LEU A 1 88 ? -6.451 -6.438 13.719 1.00 97.81 88 LEU A C 1
ATOM 659 O O . LEU A 1 88 ? -6.388 -6.676 14.920 1.00 97.81 88 LEU A O 1
ATOM 663 N N . PHE A 1 89 ? -6.764 -7.366 12.812 1.00 97.69 89 PHE A N 1
ATOM 664 C CA . PHE A 1 89 ? -7.103 -8.748 13.170 1.00 97.69 89 PHE A CA 1
ATOM 665 C C . PHE A 1 89 ? -5.905 -9.560 13.665 1.00 97.69 89 PHE A C 1
ATOM 667 O O . PHE A 1 89 ? -6.084 -10.495 14.435 1.00 97.69 89 PHE A O 1
ATOM 674 N N . MET A 1 90 ? -4.692 -9.205 13.239 1.00 97.81 90 MET A N 1
ATOM 675 C CA . MET A 1 90 ? -3.458 -9.852 13.691 1.00 97.81 90 MET A CA 1
ATOM 676 C C . MET A 1 90 ? -2.804 -9.139 14.881 1.00 97.81 90 MET A C 1
ATOM 678 O O . MET A 1 90 ? -1.790 -9.617 15.387 1.00 97.81 90 MET A O 1
ATOM 682 N N . ALA A 1 91 ? -3.326 -7.985 15.309 1.00 98.00 91 ALA A N 1
ATOM 683 C CA . ALA A 1 91 ? -2.806 -7.285 16.476 1.00 98.00 91 ALA A CA 1
ATOM 684 C C . ALA A 1 91 ? -3.154 -8.044 17.762 1.00 98.00 91 ALA A C 1
ATOM 686 O O . ALA A 1 91 ? -4.261 -8.549 17.922 1.00 98.00 91 ALA A O 1
ATOM 687 N N . GLU A 1 92 ? -2.224 -8.059 18.713 1.00 97.38 92 GLU A N 1
ATOM 688 C CA . GLU A 1 92 ? -2.420 -8.655 20.034 1.00 97.38 92 GLU A CA 1
ATOM 689 C C . GLU A 1 92 ? -2.618 -7.567 21.096 1.00 97.38 92 GLU A C 1
ATOM 691 O O . GLU A 1 92 ? -2.044 -6.472 21.015 1.00 97.38 92 GLU A O 1
ATOM 696 N N . THR A 1 93 ? -3.411 -7.871 22.130 1.00 98.25 93 THR A N 1
ATOM 697 C CA . THR A 1 93 ? -3.575 -6.977 23.282 1.00 98.25 93 THR A CA 1
ATOM 698 C C . THR A 1 93 ? -2.212 -6.706 23.908 1.00 98.25 93 THR A C 1
ATOM 700 O O . THR A 1 93 ? -1.531 -7.624 24.355 1.00 98.25 93 THR A O 1
ATOM 703 N N . THR A 1 94 ? -1.821 -5.435 23.954 1.00 98.12 94 THR A N 1
ATOM 704 C CA . THR A 1 94 ? -0.467 -5.030 24.337 1.00 98.12 94 THR A CA 1
ATOM 705 C C . THR A 1 94 ? -0.511 -3.997 25.457 1.00 98.12 94 THR A C 1
ATOM 707 O O . THR A 1 94 ? -1.162 -2.956 25.335 1.00 98.12 94 THR A O 1
ATOM 710 N N . SER A 1 95 ? 0.225 -4.258 26.538 1.00 98.31 95 SER A N 1
ATOM 711 C CA . SER A 1 95 ? 0.491 -3.292 27.610 1.00 98.31 95 SER A CA 1
ATOM 712 C C . SER A 1 95 ? 1.845 -2.620 27.392 1.00 98.31 95 SER A C 1
ATOM 714 O O . SER A 1 95 ? 2.851 -3.286 27.160 1.00 98.31 95 SER A O 1
ATOM 716 N N . GLY A 1 96 ? 1.873 -1.291 27.460 1.00 96.62 96 GLY A N 1
ATOM 717 C CA . GLY A 1 96 ? 3.049 -0.477 27.178 1.00 96.62 96 GLY A CA 1
ATOM 718 C C . GLY A 1 96 ? 3.363 0.537 28.274 1.00 96.62 96 GLY A C 1
ATOM 719 O O . GLY A 1 96 ? 3.074 0.350 29.458 1.00 96.62 96 GLY A O 1
ATOM 720 N N . ARG A 1 97 ? 3.998 1.636 27.860 1.00 96.56 97 ARG A N 1
ATOM 721 C CA . ARG A 1 97 ? 4.452 2.716 28.742 1.00 96.56 97 ARG A CA 1
ATOM 722 C C . ARG A 1 97 ? 3.314 3.264 29.614 1.00 96.56 97 ARG A C 1
ATOM 724 O O . ARG A 1 97 ? 2.178 3.380 29.163 1.00 96.56 97 ARG A O 1
ATOM 731 N N . GLU A 1 98 ? 3.658 3.629 30.852 1.00 96.81 98 GLU A N 1
ATOM 732 C CA . GLU A 1 98 ? 2.734 4.235 31.830 1.00 96.81 98 GLU A CA 1
ATOM 733 C C . GLU A 1 98 ? 1.503 3.354 32.132 1.00 96.81 98 GLU A C 1
ATOM 735 O O . GLU A 1 98 ? 0.437 3.850 32.476 1.00 96.81 98 GLU A O 1
ATOM 740 N N . GLY A 1 99 ? 1.644 2.027 32.000 1.00 95.88 99 GLY A N 1
ATOM 741 C CA . GLY A 1 99 ? 0.571 1.068 32.283 1.00 95.88 99 GLY A CA 1
ATOM 742 C C . GLY A 1 99 ? -0.564 1.075 31.255 1.00 95.88 99 GLY A C 1
ATOM 743 O O . GLY A 1 99 ? -1.592 0.430 31.469 1.00 95.88 99 GLY A O 1
ATOM 744 N N . ARG A 1 100 ? -0.407 1.785 30.130 1.00 97.69 100 ARG A N 1
ATOM 745 C CA . ARG A 1 100 ? -1.429 1.851 29.084 1.00 97.69 100 ARG A CA 1
ATOM 746 C C . ARG A 1 100 ? -1.554 0.504 28.382 1.00 97.69 100 ARG A C 1
ATOM 748 O O . ARG A 1 100 ? -0.578 0.006 27.832 1.00 97.69 100 ARG A O 1
ATOM 755 N N . THR A 1 101 ? -2.768 -0.033 28.339 1.00 98.00 101 THR A N 1
ATOM 756 C CA . THR A 1 101 ? -3.087 -1.264 27.605 1.00 98.00 101 THR A CA 1
ATOM 757 C C . THR A 1 101 ? -3.997 -0.947 26.427 1.00 98.00 101 THR A C 1
ATOM 759 O O . THR A 1 101 ? -4.973 -0.215 26.585 1.00 98.00 101 THR A O 1
ATOM 762 N N . ILE A 1 102 ? -3.660 -1.473 25.250 1.00 97.94 102 ILE A N 1
ATOM 763 C CA . ILE A 1 102 ? -4.481 -1.407 24.038 1.00 97.94 102 ILE A CA 1
ATOM 764 C C . ILE A 1 102 ? -4.967 -2.820 23.733 1.00 97.94 102 ILE A C 1
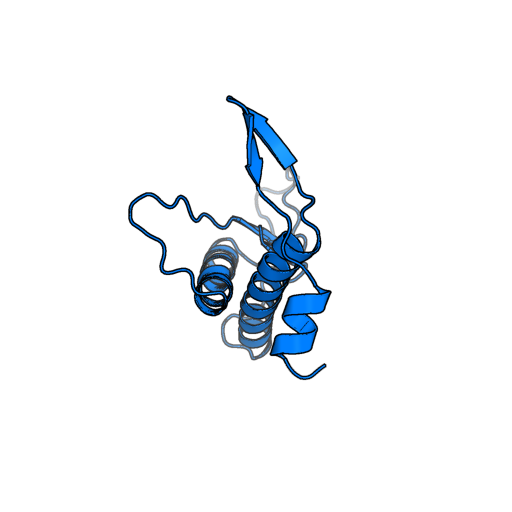ATOM 766 O O . ILE A 1 102 ? -4.150 -3.730 23.610 1.00 97.94 102 ILE A O 1
ATOM 770 N N . ALA A 1 103 ? -6.283 -2.999 23.645 1.00 97.81 103 ALA A N 1
ATOM 771 C CA . ALA A 1 103 ? -6.891 -4.284 23.323 1.00 97.81 103 ALA A CA 1
ATOM 772 C C . ALA A 1 103 ? -6.816 -4.577 21.818 1.00 97.81 103 ALA A C 1
ATOM 774 O O . ALA A 1 103 ? -6.937 -3.664 20.998 1.00 97.81 103 ALA A O 1
ATOM 775 N N . ALA A 1 104 ? -6.649 -5.853 21.476 1.00 98.19 104 ALA A N 1
ATOM 776 C CA . ALA A 1 104 ? -6.877 -6.348 20.124 1.00 98.19 104 ALA A CA 1
ATOM 777 C C . ALA A 1 104 ? -8.358 -6.224 19.730 1.00 98.19 104 ALA A C 1
ATOM 779 O O . ALA A 1 104 ? -9.245 -6.232 20.586 1.00 98.19 104 ALA A O 1
ATOM 780 N N . LEU A 1 105 ? -8.623 -6.140 18.426 1.00 97.62 105 LEU A N 1
ATOM 781 C CA . LEU A 1 105 ? -9.980 -6.197 17.888 1.00 97.62 105 LEU A CA 1
ATOM 782 C C . LEU A 1 105 ? -10.469 -7.654 17.899 1.00 97.62 105 LEU A C 1
ATOM 784 O O . LEU A 1 105 ? -9.822 -8.509 17.298 1.00 97.62 105 LEU A O 1
ATOM 788 N N . SER A 1 106 ? -11.604 -7.948 18.543 1.00 96.69 106 SER A N 1
ATOM 789 C CA . SER A 1 106 ? -12.173 -9.303 18.512 1.00 96.69 106 SER A CA 1
ATOM 790 C C . SER A 1 106 ? -12.713 -9.627 17.123 1.00 96.69 106 SER A C 1
ATOM 792 O O . SER A 1 106 ? -13.591 -8.941 16.596 1.00 96.69 106 SER A O 1
ATOM 794 N N . VAL A 1 107 ? -12.202 -10.708 16.538 1.00 95.62 107 VAL A N 1
ATOM 795 C CA . VAL A 1 107 ? -12.683 -11.219 15.251 1.00 95.62 107 VAL A CA 1
ATOM 796 C C . VAL A 1 107 ? -14.090 -11.795 15.408 1.00 95.62 107 VAL A C 1
ATOM 798 O O . VAL A 1 107 ? -14.930 -11.604 14.534 1.00 95.62 107 VAL A O 1
ATOM 801 N N . GLU A 1 108 ? -14.375 -12.447 16.533 1.00 95.88 108 GLU A N 1
ATOM 802 C CA . GLU A 1 108 ? -15.675 -13.045 16.838 1.00 95.88 108 GLU A CA 1
ATOM 803 C C . GLU A 1 108 ? -16.780 -11.985 16.902 1.00 95.88 108 GLU A C 1
ATOM 805 O O . GLU A 1 108 ? -17.832 -12.153 16.284 1.00 95.88 108 GLU A O 1
ATOM 810 N N . GLU A 1 109 ? -16.535 -10.868 17.593 1.00 97.12 109 GLU A N 1
ATOM 811 C CA . GLU A 1 109 ? -17.488 -9.755 17.667 1.00 97.12 109 GLU A CA 1
ATOM 812 C C . GLU A 1 109 ? -17.728 -9.129 16.289 1.00 97.12 109 GLU A C 1
ATOM 814 O O . GLU A 1 109 ? -18.866 -8.832 15.924 1.00 97.12 109 GLU A O 1
ATOM 819 N N . VAL A 1 110 ? -16.670 -8.969 15.489 1.00 96.69 110 VAL A N 1
ATOM 820 C CA . VAL A 1 110 ? -16.779 -8.443 14.122 1.00 96.69 110 VAL A CA 1
ATOM 821 C C . VAL A 1 110 ? -17.596 -9.380 13.230 1.00 96.69 110 VAL A C 1
ATOM 823 O O . VAL A 1 110 ? -18.443 -8.906 12.474 1.00 96.69 110 VAL A O 1
ATOM 826 N N . LEU A 1 111 ? -17.394 -10.697 13.317 1.00 96.75 111 LEU A N 1
ATOM 827 C CA . LEU A 1 111 ? -18.183 -11.672 12.559 1.00 96.75 111 LEU A CA 1
ATOM 828 C C . LEU A 1 111 ? -19.660 -11.637 12.964 1.00 96.75 111 LEU A C 1
ATOM 830 O O . LEU A 1 111 ? -20.519 -11.526 12.086 1.00 96.75 111 LEU A O 1
ATOM 834 N N . ALA A 1 112 ? -19.947 -11.582 14.267 1.00 97.31 112 ALA A N 1
ATOM 835 C CA . ALA A 1 112 ? -21.311 -11.454 14.769 1.00 97.31 112 ALA A CA 1
ATOM 836 C C . ALA A 1 112 ? -22.004 -10.184 14.238 1.00 97.31 112 ALA A C 1
ATOM 838 O O . ALA A 1 112 ? -23.163 -10.238 13.822 1.00 97.31 112 ALA A O 1
ATOM 839 N N . LEU A 1 113 ? -21.289 -9.051 14.174 1.00 96.75 113 LEU A N 1
ATOM 840 C CA . LEU A 1 113 ? -21.793 -7.802 13.583 1.00 96.75 113 LEU A CA 1
ATOM 841 C C . LEU A 1 113 ? -22.083 -7.922 12.080 1.00 96.75 113 LEU A C 1
ATOM 843 O O . LEU A 1 113 ? -22.993 -7.265 11.574 1.00 96.75 113 LEU A O 1
ATOM 847 N N . LEU A 1 114 ? -21.333 -8.760 11.365 1.00 96.06 114 LEU A N 1
ATOM 848 C CA . LEU A 1 114 ? -21.544 -9.050 9.945 1.00 96.06 114 LEU A CA 1
ATOM 849 C C . LEU A 1 114 ? -22.627 -10.117 9.700 1.00 96.06 114 LEU A C 1
ATOM 851 O O . LEU A 1 114 ? -22.895 -10.449 8.544 1.00 96.06 114 LEU A O 1
ATOM 855 N N . GLY A 1 115 ? -23.249 -10.653 10.756 1.00 93.75 115 GLY A N 1
ATOM 856 C CA . GLY A 1 115 ? -24.219 -11.744 10.661 1.00 93.75 115 GLY A CA 1
ATOM 857 C C . GLY A 1 115 ? -23.586 -13.071 10.235 1.00 93.75 115 GLY A C 1
ATOM 858 O O . GLY A 1 115 ? -24.220 -13.844 9.514 1.00 93.75 115 GLY A O 1
ATOM 859 N N . ARG A 1 116 ? -22.327 -13.296 10.620 1.00 71.06 116 ARG A N 1
ATOM 860 C CA . ARG A 1 116 ? -21.540 -14.498 10.334 1.00 71.06 116 ARG A CA 1
ATOM 861 C C . ARG A 1 116 ? -21.146 -15.238 11.601 1.00 71.06 116 ARG A C 1
ATOM 863 O O . ARG A 1 116 ? -20.940 -14.571 12.634 1.00 71.06 116 ARG A O 1
#

InterPro domains:
  IPR005321 Peptidase S58, DmpA [PF03576] (2-101)
  IPR005321 Peptidase S58, DmpA [PTHR36512] (2-112)
  IPR016117 ArgJ-like domain superfamily [SSF56266] (2-113)

Secondary structure (DSSP, 8-state):
-EEE-S---HHHHHHHHHHHHHHHHHTT----TT------EEESSS---SS-SSS--------TTSHHHHHHHHHHHHHHHHHHHHHHHT---EE-GGG-EEPPPPHHHHHHHTT-

Sequence (116 aa):
MVGTDLPMDARQLKRTAKRAGFGLARTGSIAHHGSGDIVIAFSNGNRIPHTPASSVLELRVAREDGRLMSECFRAVAEATEEAIYNSLFMAETTSGREGRTIAALSVEEVLALLGR

Nearest PDB structures (foldseek):
  2drh-assembly1_D  TM=9.752E-01  e=6.811E-08  Pyrococcus horikoshii OT3
  2drh-assembly1_C  TM=9.294E-01  e=8.356E-08  Pyrococcus horikoshii OT3
  1b65-assembly1_D  TM=9.205E-01  e=2.934E-05  Brucella anthropi

Mean predicted aligned error: 3.53 Å

Solvent-accessible surface area (backbone atoms only — not comparable to full-atom values): 7006 Å² total; per-residue (Å²): 117,46,81,44,65,63,25,56,51,74,69,54,30,56,54,49,26,58,27,32,55,56,8,45,41,75,73,70,51,80,76,53,95,89,57,85,89,78,65,54,44,53,49,69,44,57,83,82,65,96,76,65,96,55,101,70,83,91,76,66,60,64,63,77,92,38,71,66,44,57,51,51,39,49,49,38,15,53,54,36,32,51,50,54,53,50,53,44,64,69,40,68,66,43,76,50,77,95,76,44,66,48,77,44,58,60,62,67,63,51,33,51,75,70,77,89

Radius of gyration: 19.24 Å; Cα contacts (8 Å, |Δi|>4): 115; chains: 1; bounding box: 52×32×54 Å

Organism: NCBI:txid624147

pLDDT: mean 96.56, std 3.1, range [71.06, 98.81]

Foldseek 3Di:
DAEEQAFADPVLQVVLQVLLVLLVVVLPDPQDPPHDDGGGYDHPNDDDDPDDPDPDDDGDHDDCPDPVSVVSSVCSSVVSNVVVVVCQQPDAFDADPPRDIDHGDDPVVVVVVVVD